Protein AF-A0A2V6IJY3-F1 (afdb_monomer_lite)

pLDDT: mean 89.59, std 11.54, range [55.56, 98.44]

Radius of gyration: 15.77 Å; chains: 1; bounding box: 41×30×37 Å

Foldseek 3Di:
DWKKAWAAAWDKKKKAACVCPQANVVVVNVVRIDIDIDHHGDIDDHDQRIDMDTAGLGQDDIDIDTHDDADPVGHDPVNCVSCVLPVPPQPDDLVRVHNDQDPLRHHVVVVVVSVVSNVVNVHDDPDDDDHHDDDDRDRD

Secondary structure (DSSP, 8-state):
--EEEEEE--EEEEEE-GGG-S-TTTTT-GGGSEEEEE-TT-EE-PPTT-EEEEEE-SSS--EEEEE-SS-SSS--HHHHHHHTT-SS-TTSBGGGTSSBPPTTTS-HHHHHHHHHHHHHHT----PPP-----SPP---

Sequence (140 aa):
GAILLVVRSYGYIYMWPKELGVRPFQNGKGDQVVKCNWKPGSIYSPPDGWFHTHLNSGPEPARHIALRLGSRKNPTTIHDASTRNNREGPTTSLREGGTLIEYEDEDPEIRRVFLEECKKNRVESRMPPITYRSDPLIVY

Structure (mmCIF, N/CA/C/O backbone):
data_AF-A0A2V6IJY3-F1
#
_entry.id   AF-A0A2V6IJY3-F1
#
loop_
_atom_site.group_PDB
_atom_site.id
_atom_site.type_symbol
_atom_site.label_atom_id
_atom_site.label_alt_id
_atom_site.label_comp_id
_atom_site.label_asym_id
_atom_site.label_entity_id
_atom_site.label_seq_id
_atom_site.pdbx_PDB_ins_code
_atom_site.Cartn_x
_atom_site.Cartn_y
_atom_site.Cartn_z
_atom_site.occupancy
_atom_site.B_iso_or_equiv
_atom_site.auth_seq_id
_atom_site.auth_comp_id
_atom_site.auth_asym_id
_atom_site.auth_atom_id
_atom_site.pdbx_PDB_model_num
ATOM 1 N N . GLY A 1 1 ? 10.958 -11.183 -0.457 1.00 68.00 1 GLY A N 1
ATOM 2 C CA . GLY A 1 1 ? 10.201 -10.147 0.286 1.00 68.00 1 GLY A CA 1
ATOM 3 C C . GLY A 1 1 ? 10.603 -10.081 1.757 1.00 68.00 1 GLY A C 1
ATOM 4 O O . GLY A 1 1 ? 11.180 -11.031 2.272 1.00 68.00 1 GLY A O 1
ATOM 5 N N . ALA A 1 2 ? 10.353 -8.953 2.429 1.00 83.50 2 ALA A N 1
ATOM 6 C CA . ALA A 1 2 ? 10.557 -8.815 3.877 1.00 83.50 2 ALA A CA 1
ATOM 7 C C . ALA A 1 2 ? 9.371 -9.397 4.654 1.00 83.50 2 ALA A C 1
ATOM 9 O O . ALA A 1 2 ? 8.233 -9.227 4.225 1.00 83.50 2 ALA A O 1
ATOM 10 N N . ILE A 1 3 ? 9.627 -9.983 5.823 1.00 90.81 3 ILE A N 1
ATOM 11 C CA . ILE A 1 3 ? 8.571 -10.368 6.764 1.00 90.81 3 ILE A CA 1
ATOM 12 C C . ILE A 1 3 ? 8.286 -9.164 7.659 1.00 90.81 3 ILE A C 1
ATOM 14 O O . ILE A 1 3 ? 9.204 -8.620 8.273 1.00 90.81 3 ILE A O 1
ATOM 18 N N . LEU A 1 4 ? 7.029 -8.737 7.736 1.00 94.69 4 LEU A N 1
ATOM 19 C CA . LEU A 1 4 ? 6.611 -7.609 8.557 1.00 94.69 4 LEU A CA 1
ATOM 20 C C . LEU A 1 4 ? 5.851 -8.085 9.789 1.00 94.69 4 LEU A C 1
ATOM 22 O O . LEU A 1 4 ? 4.855 -8.792 9.665 1.00 94.69 4 LEU A O 1
ATOM 26 N N . LEU A 1 5 ? 6.292 -7.633 10.962 1.00 97.19 5 LEU A N 1
ATOM 27 C CA . LEU A 1 5 ? 5.533 -7.698 12.210 1.00 97.19 5 LEU A CA 1
ATOM 28 C C . LEU A 1 5 ? 4.943 -6.317 12.500 1.00 97.19 5 LEU A C 1
ATOM 30 O O . LEU A 1 5 ? 5.679 -5.333 12.622 1.00 97.19 5 LEU A O 1
ATOM 34 N N . VAL A 1 6 ? 3.623 -6.239 12.636 1.00 98.06 6 VAL A N 1
ATOM 35 C CA . VAL A 1 6 ? 2.938 -4.994 12.999 1.00 98.06 6 VAL A CA 1
ATOM 36 C C . VAL A 1 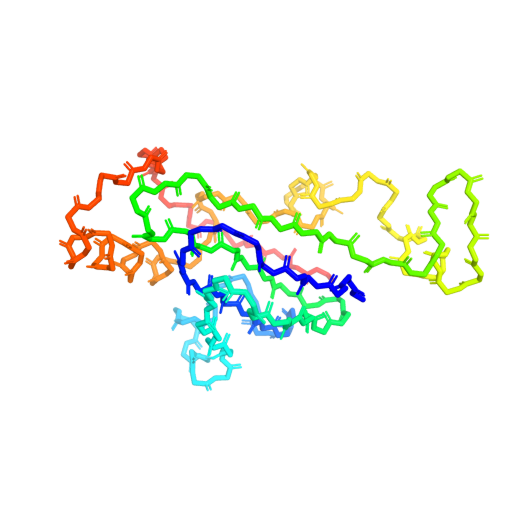6 ? 2.959 -4.813 14.508 1.00 98.06 6 VAL A C 1
ATOM 38 O O . VAL A 1 6 ? 2.534 -5.697 15.249 1.00 98.06 6 VAL A O 1
ATOM 41 N N . VAL A 1 7 ? 3.395 -3.643 14.970 1.00 98.12 7 VAL A N 1
ATOM 42 C CA . VAL A 1 7 ? 3.443 -3.319 16.406 1.00 98.12 7 VAL A CA 1
ATOM 43 C C . VAL A 1 7 ? 2.540 -2.148 16.796 1.00 98.12 7 VAL A C 1
ATOM 45 O O . VAL A 1 7 ? 2.334 -1.923 17.984 1.00 98.12 7 VAL A O 1
ATOM 48 N N . ARG A 1 8 ? 2.002 -1.391 15.828 1.00 98.25 8 ARG A N 1
ATOM 49 C CA . ARG A 1 8 ? 1.149 -0.217 16.085 1.00 98.25 8 ARG A CA 1
ATOM 50 C C . ARG A 1 8 ? 0.202 0.089 14.922 1.00 98.25 8 ARG A C 1
ATOM 52 O O . ARG A 1 8 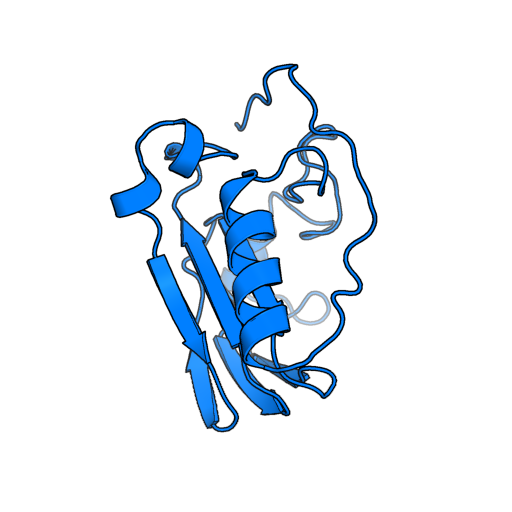? 0.600 -0.090 13.769 1.00 98.25 8 ARG A O 1
ATOM 59 N N . SER A 1 9 ? -0.969 0.653 15.234 1.00 98.12 9 SER A N 1
ATOM 60 C CA . SER A 1 9 ? -2.080 0.942 14.317 1.00 98.12 9 SER A CA 1
ATOM 61 C C . SER A 1 9 ? -2.689 -0.296 13.652 1.00 98.12 9 SER A C 1
ATOM 63 O O . SER A 1 9 ? -2.291 -1.432 13.907 1.00 98.12 9 SER A O 1
ATOM 65 N N . TYR A 1 10 ? -3.666 -0.069 12.781 1.00 98.19 10 TYR A N 1
ATOM 66 C CA . TYR A 1 10 ? -4.313 -1.075 11.952 1.00 98.19 10 TYR A CA 1
ATOM 67 C C . TYR A 1 10 ? -4.600 -0.534 10.547 1.00 98.19 10 TYR A C 1
ATOM 69 O O . TYR A 1 10 ? -4.643 0.675 10.307 1.00 98.19 10 TYR A O 1
ATOM 77 N N . GLY A 1 11 ? -4.800 -1.450 9.612 1.00 98.31 11 GLY A N 1
ATOM 78 C CA . GLY A 1 11 ? -5.000 -1.133 8.210 1.00 98.31 11 GLY A CA 1
ATOM 79 C C . GLY A 1 11 ? -4.998 -2.395 7.368 1.00 98.31 11 GLY A C 1
ATOM 80 O O . GLY A 1 11 ? -5.428 -3.458 7.818 1.00 98.31 11 GLY A O 1
ATOM 81 N N . TYR A 1 12 ? -4.524 -2.281 6.137 1.00 98.25 12 TYR A N 1
ATOM 82 C CA . TYR A 1 12 ? -4.436 -3.412 5.224 1.00 98.25 12 TYR A CA 1
ATOM 83 C C . TYR A 1 12 ? -3.325 -3.225 4.196 1.00 98.25 12 TYR A C 1
ATOM 85 O O . TYR A 1 12 ? -2.700 -2.169 4.088 1.00 98.25 12 TYR A O 1
ATOM 93 N N . ILE A 1 13 ? -3.026 -4.298 3.484 1.00 97.50 13 ILE A N 1
ATOM 94 C CA . ILE A 1 13 ? -2.123 -4.320 2.345 1.00 97.50 13 ILE A CA 1
ATOM 95 C C . ILE A 1 13 ? -2.892 -4.835 1.136 1.00 97.50 13 ILE A C 1
ATOM 97 O O . ILE A 1 13 ? -3.630 -5.817 1.245 1.00 97.50 13 ILE A O 1
ATOM 101 N N . TYR A 1 14 ? -2.702 -4.175 -0.002 1.00 97.88 14 TYR A N 1
ATOM 102 C CA . TYR A 1 14 ? -2.964 -4.784 -1.301 1.00 97.88 14 TYR A CA 1
ATOM 103 C C . TYR A 1 14 ? -1.658 -5.318 -1.864 1.00 97.88 14 TYR A C 1
ATOM 105 O O . TYR A 1 14 ? -0.629 -4.652 -1.750 1.00 97.88 14 TYR A O 1
ATOM 113 N N . MET A 1 15 ? -1.698 -6.503 -2.465 1.00 96.69 15 MET A N 1
ATOM 114 C CA . MET A 1 15 ? -0.562 -7.086 -3.170 1.00 96.69 15 MET A CA 1
ATOM 115 C C . MET A 1 15 ? -1.024 -7.851 -4.408 1.00 96.69 15 MET A C 1
ATOM 117 O O . MET A 1 15 ? -2.065 -8.512 -4.374 1.00 96.69 15 MET A O 1
ATOM 121 N N . TRP A 1 16 ? -0.263 -7.752 -5.495 1.00 96.69 16 TRP A N 1
ATOM 122 C CA . TRP A 1 16 ? -0.584 -8.427 -6.749 1.00 96.69 16 TRP A CA 1
ATOM 123 C C . TRP A 1 16 ? 0.659 -8.703 -7.620 1.00 96.69 16 TRP A C 1
ATOM 125 O O . TRP A 1 16 ? 1.668 -7.997 -7.498 1.00 96.69 16 TRP A O 1
ATOM 135 N N . PRO A 1 17 ? 0.601 -9.720 -8.503 1.00 93.88 17 PRO A N 1
ATOM 136 C CA . PRO A 1 17 ? 1.646 -9.989 -9.488 1.00 93.88 17 PRO A CA 1
ATOM 137 C C . PRO A 1 17 ? 1.820 -8.809 -10.454 1.00 93.88 17 PRO A C 1
ATOM 139 O O . PRO A 1 17 ? 0.832 -8.192 -10.864 1.00 93.88 17 PRO A O 1
ATOM 142 N N . LYS A 1 18 ? 3.054 -8.513 -10.879 1.00 91.69 18 LYS A N 1
ATOM 143 C CA . LYS A 1 18 ? 3.329 -7.418 -11.833 1.00 91.69 18 LYS A CA 1
ATOM 144 C C . LYS A 1 18 ? 2.626 -7.615 -13.177 1.00 91.69 18 LYS A C 1
ATOM 146 O O . LYS A 1 18 ? 2.273 -6.642 -13.837 1.00 91.69 18 LYS A O 1
ATOM 151 N N . GLU A 1 19 ? 2.358 -8.863 -13.539 1.00 92.44 19 GLU A N 1
ATOM 152 C CA . GLU A 1 19 ? 1.690 -9.301 -14.765 1.00 92.44 19 GLU A CA 1
ATOM 153 C C . GLU A 1 19 ? 0.223 -8.834 -14.843 1.00 92.44 19 GLU A C 1
ATOM 155 O O . GLU A 1 19 ? -0.384 -8.817 -15.920 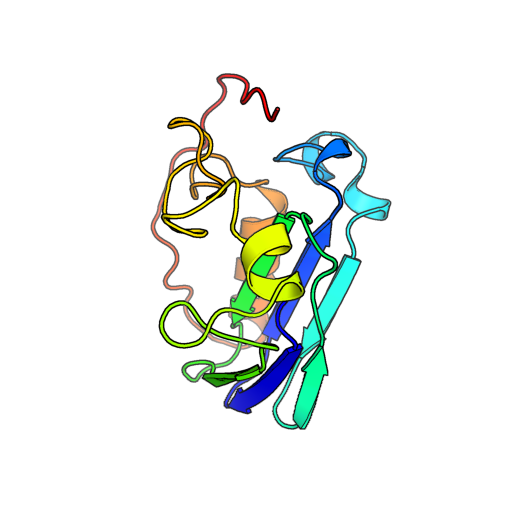1.00 92.44 19 GLU A O 1
ATOM 160 N N . LEU A 1 20 ? -0.375 -8.428 -13.715 1.00 94.44 20 LEU A N 1
ATOM 161 C CA . LEU A 1 20 ? -1.705 -7.808 -13.716 1.00 94.44 20 LEU A CA 1
ATOM 162 C C . LEU A 1 20 ? -1.659 -6.316 -14.100 1.00 94.44 20 LEU A C 1
ATOM 164 O O . LEU A 1 20 ? -2.703 -5.721 -14.381 1.00 94.44 20 LEU A O 1
ATOM 168 N N . GLY A 1 21 ? -0.459 -5.736 -14.175 1.00 93.19 21 GLY A N 1
ATOM 169 C CA . GLY A 1 21 ? -0.211 -4.329 -14.462 1.00 93.19 21 GLY A CA 1
ATOM 170 C C . GLY A 1 21 ? -0.311 -3.431 -13.226 1.00 93.19 21 GLY A C 1
ATOM 171 O O . GLY A 1 21 ? -0.572 -3.877 -12.109 1.00 93.19 21 GLY A O 1
ATOM 172 N N . VAL A 1 22 ? -0.099 -2.131 -13.439 1.00 94.62 22 VAL A N 1
ATOM 173 C CA . VAL A 1 22 ? -0.147 -1.108 -12.374 1.00 94.62 22 VAL A CA 1
ATOM 174 C C . VAL A 1 22 ? -1.569 -0.890 -11.854 1.00 94.62 22 VAL A C 1
ATOM 176 O O . VAL A 1 22 ? -1.756 -0.616 -10.670 1.00 94.62 22 VAL A O 1
ATOM 179 N N . ARG A 1 23 ? -2.569 -1.045 -12.733 1.00 95.44 23 ARG A N 1
ATOM 180 C CA . ARG A 1 23 ? -3.985 -0.786 -12.446 1.00 95.44 23 ARG A CA 1
ATOM 181 C C . ARG A 1 23 ? -4.852 -2.045 -12.593 1.00 95.44 23 ARG A C 1
ATOM 183 O O . ARG A 1 23 ? -5.626 -2.155 -13.547 1.00 95.44 23 ARG A O 1
ATOM 190 N N . PRO A 1 24 ? -4.687 -3.048 -11.708 1.00 96.62 24 PRO A N 1
ATOM 191 C CA . PRO A 1 24 ? -5.355 -4.338 -11.855 1.00 96.62 24 PRO A CA 1
ATOM 192 C C . PRO A 1 24 ? -6.884 -4.253 -11.742 1.00 96.62 24 PRO A C 1
ATOM 194 O O . PRO A 1 24 ? -7.570 -5.017 -12.417 1.00 96.62 24 PRO A O 1
ATOM 197 N N . PHE A 1 25 ? -7.441 -3.331 -10.951 1.00 97.44 25 PHE A N 1
ATOM 198 C CA . PHE A 1 25 ? -8.892 -3.177 -10.819 1.00 97.44 25 PHE A CA 1
ATOM 199 C C . PHE A 1 25 ? -9.491 -2.540 -12.074 1.00 97.44 25 PHE A C 1
ATOM 201 O O . PHE A 1 25 ? -10.476 -3.059 -12.598 1.00 97.44 25 PHE A O 1
ATOM 208 N N . GLN A 1 26 ? -8.863 -1.490 -12.618 1.00 95.00 26 GLN A N 1
ATOM 209 C CA . GLN A 1 26 ? -9.289 -0.907 -13.900 1.00 95.00 26 GLN A CA 1
ATOM 210 C C . GLN A 1 26 ? -9.189 -1.906 -15.057 1.00 95.00 26 GLN A C 1
ATOM 212 O O . GLN A 1 26 ? -10.041 -1.917 -15.941 1.00 95.00 26 GLN A O 1
ATOM 217 N N . ASN A 1 27 ? -8.181 -2.779 -15.024 1.00 93.38 27 ASN A N 1
ATOM 218 C CA . ASN A 1 27 ? -7.969 -3.815 -16.033 1.00 93.38 27 ASN A CA 1
ATOM 219 C C . ASN A 1 27 ? -8.905 -5.031 -15.880 1.00 93.38 27 ASN A C 1
ATOM 221 O O . ASN A 1 27 ? -8.717 -6.026 -16.579 1.00 93.38 27 ASN A O 1
ATOM 225 N N . GLY A 1 28 ? -9.876 -4.995 -14.959 1.00 96.81 28 GLY A N 1
ATOM 226 C CA . GLY A 1 28 ? -10.818 -6.096 -14.732 1.00 96.81 28 GLY A CA 1
ATOM 227 C C . GLY A 1 28 ? -10.201 -7.331 -14.067 1.00 96.81 28 GLY A C 1
ATOM 228 O O . GLY A 1 28 ? -10.788 -8.405 -14.127 1.00 96.81 28 GLY A O 1
ATOM 229 N N . LYS A 1 29 ? -9.028 -7.190 -13.439 1.00 97.69 29 LYS A N 1
ATOM 230 C CA . LYS A 1 29 ? -8.278 -8.250 -12.738 1.00 97.69 29 LYS A CA 1
ATOM 231 C C . LYS A 1 29 ? -8.265 -8.049 -11.216 1.00 97.69 29 LYS A C 1
ATOM 233 O O . LYS A 1 29 ? -7.385 -8.553 -10.520 1.00 97.69 29 LYS A O 1
ATOM 238 N N . GLY A 1 30 ? -9.201 -7.256 -10.693 1.00 97.44 30 GLY A N 1
ATOM 239 C CA . GLY A 1 30 ? -9.275 -6.913 -9.269 1.00 97.44 30 GLY A CA 1
ATOM 240 C C . GLY A 1 30 ? -9.529 -8.116 -8.353 1.00 97.44 30 GLY A C 1
ATOM 241 O O . GLY A 1 30 ? -9.118 -8.105 -7.199 1.00 97.44 30 GLY A O 1
ATOM 242 N N . ASP A 1 31 ? -10.150 -9.172 -8.875 1.00 97.69 31 ASP A N 1
ATOM 243 C CA . ASP A 1 31 ? -10.397 -10.447 -8.192 1.00 97.69 31 ASP A CA 1
ATOM 244 C C . ASP A 1 31 ? -9.111 -11.231 -7.875 1.00 97.69 31 ASP A C 1
ATOM 246 O O . ASP A 1 31 ? -9.084 -12.035 -6.945 1.00 97.69 31 ASP A O 1
ATOM 250 N N . GLN A 1 32 ? -8.032 -10.960 -8.611 1.00 97.81 32 GLN A N 1
ATOM 251 C CA . GLN A 1 32 ? -6.710 -11.553 -8.401 1.00 97.81 32 GLN A CA 1
ATOM 252 C C . GLN A 1 32 ? -5.822 -10.715 -7.465 1.00 97.81 32 GLN A C 1
ATOM 254 O O . GLN A 1 32 ? -4.709 -11.129 -7.131 1.00 97.81 32 GLN A O 1
ATOM 259 N N . VAL A 1 33 ? -6.290 -9.540 -7.027 1.00 98.12 33 VAL A N 1
ATOM 260 C CA . VAL A 1 33 ? -5.579 -8.703 -6.054 1.00 98.12 33 VAL A CA 1
ATOM 261 C C . VAL A 1 33 ? -5.851 -9.221 -4.646 1.00 98.12 33 VAL A C 1
ATOM 263 O O . VAL A 1 33 ? -6.991 -9.298 -4.191 1.00 98.12 33 VAL A O 1
ATOM 266 N N . VAL A 1 34 ? -4.788 -9.521 -3.903 1.00 97.50 34 VAL A N 1
ATOM 267 C CA . VAL A 1 34 ? -4.911 -9.988 -2.522 1.00 97.50 34 VAL A CA 1
ATOM 268 C C . VAL A 1 34 ? -4.997 -8.789 -1.584 1.00 97.50 34 VAL A C 1
ATOM 270 O O . VAL A 1 34 ? -4.077 -7.971 -1.517 1.00 97.50 34 VAL A O 1
ATOM 273 N N . LYS A 1 35 ? -6.086 -8.715 -0.811 1.00 97.44 35 LYS A N 1
ATOM 274 C CA . LYS A 1 35 ? -6.232 -7.802 0.330 1.00 97.44 35 LYS A CA 1
ATOM 275 C C . LYS A 1 35 ? -5.993 -8.554 1.632 1.00 97.44 35 LYS A C 1
ATOM 277 O O . LYS A 1 35 ? -6.692 -9.520 1.923 1.00 97.44 35 LYS A O 1
ATOM 282 N N . CYS A 1 36 ? -5.061 -8.082 2.452 1.00 96.81 36 CYS A N 1
ATOM 283 C CA . CYS A 1 36 ? -4.826 -8.636 3.785 1.00 96.81 36 CYS A CA 1
ATOM 284 C C . CYS A 1 36 ? -4.916 -7.529 4.837 1.00 96.81 36 CYS A C 1
ATOM 286 O O . CYS A 1 36 ? -4.164 -6.556 4.788 1.00 96.81 36 CYS A O 1
ATOM 288 N N . ASN A 1 37 ? -5.844 -7.664 5.783 1.00 98.12 37 ASN A N 1
ATOM 289 C CA . ASN A 1 37 ? -5.959 -6.732 6.903 1.00 98.12 37 ASN A CA 1
ATOM 290 C C . ASN A 1 37 ? -4.869 -7.017 7.942 1.00 98.12 37 ASN A C 1
ATOM 292 O O . ASN A 1 37 ? -4.546 -8.174 8.214 1.00 98.12 37 ASN A O 1
ATOM 296 N N . TRP A 1 38 ? -4.350 -5.970 8.573 1.00 98.31 38 TRP A N 1
ATOM 297 C CA . TRP A 1 38 ? -3.351 -6.076 9.628 1.00 98.31 38 TRP A CA 1
ATOM 298 C C . TRP A 1 38 ? -3.685 -5.172 10.820 1.00 98.31 38 TRP A C 1
ATOM 300 O O . TRP A 1 38 ? -4.329 -4.132 10.693 1.00 98.31 38 TRP A O 1
ATOM 310 N N . LYS A 1 39 ? -3.244 -5.594 12.005 1.00 98.31 39 LYS A N 1
ATOM 311 C CA . LYS A 1 39 ? -3.345 -4.889 13.295 1.00 98.31 39 LYS A CA 1
ATOM 312 C C . LYS A 1 39 ? -2.136 -5.277 14.162 1.00 98.31 39 LYS A C 1
ATOM 314 O O . LYS A 1 39 ? -1.372 -6.142 13.730 1.00 98.31 39 LYS A O 1
ATOM 319 N N . PRO A 1 40 ? -1.927 -4.718 15.367 1.00 98.44 40 PRO A N 1
ATOM 320 C CA . PRO A 1 40 ? -0.788 -5.108 16.194 1.00 98.44 40 PRO A CA 1
ATOM 321 C C . PRO A 1 40 ? -0.787 -6.623 16.456 1.00 98.44 40 PRO A C 1
ATOM 323 O O . PRO A 1 40 ? -1.828 -7.205 16.767 1.00 98.44 40 PRO A O 1
ATOM 326 N N . GLY A 1 41 ? 0.372 -7.259 16.279 1.00 98.12 41 GLY A N 1
ATOM 327 C CA . GLY A 1 41 ? 0.548 -8.713 16.347 1.00 98.12 41 GLY A CA 1
ATOM 328 C C . GLY A 1 41 ? 0.354 -9.456 15.018 1.00 98.12 41 GLY A C 1
ATOM 329 O O . GLY A 1 41 ? 0.700 -10.631 14.935 1.00 98.12 41 GLY A O 1
ATOM 330 N N . SER A 1 42 ? -0.149 -8.805 13.963 1.00 98.19 42 SER A N 1
ATOM 331 C CA . SER A 1 42 ? -0.195 -9.402 12.623 1.00 98.19 42 SER A CA 1
ATOM 332 C C . SER A 1 42 ? 1.214 -9.599 12.054 1.00 98.19 42 SER A C 1
ATOM 334 O O . SER A 1 42 ? 2.072 -8.723 12.183 1.00 98.19 42 SER A O 1
ATOM 336 N N . ILE A 1 43 ? 1.418 -10.726 11.366 1.00 96.62 43 ILE A N 1
ATOM 337 C CA . ILE A 1 43 ? 2.631 -11.038 10.604 1.00 96.62 43 ILE A CA 1
ATOM 338 C C . ILE A 1 43 ? 2.232 -11.311 9.156 1.00 96.62 43 ILE A C 1
ATOM 340 O O . ILE A 1 43 ? 1.332 -12.112 8.910 1.00 96.62 43 ILE A O 1
ATOM 344 N N . TYR A 1 44 ? 2.890 -10.656 8.204 1.00 94.62 44 TYR A N 1
ATOM 345 C CA . TYR A 1 44 ? 2.665 -10.895 6.778 1.00 94.62 44 TYR A CA 1
ATOM 346 C C . TYR A 1 44 ? 3.934 -10.638 5.963 1.00 94.62 44 TYR A C 1
ATOM 348 O O . TYR A 1 44 ? 4.832 -9.912 6.387 1.00 94.62 44 TYR A O 1
ATOM 356 N N . SER A 1 45 ? 4.012 -11.241 4.779 1.00 92.06 45 SER A N 1
ATOM 357 C CA . SER A 1 45 ? 5.102 -11.027 3.827 1.00 92.06 45 SER A CA 1
ATOM 358 C C . SER A 1 45 ? 4.516 -10.942 2.422 1.00 92.06 45 SER A C 1
ATOM 360 O O . SER A 1 45 ? 3.951 -11.935 1.963 1.00 92.06 45 SER A O 1
ATOM 362 N N . PRO A 1 46 ? 4.656 -9.807 1.717 1.00 87.69 46 PRO A N 1
ATOM 363 C CA . PRO A 1 46 ? 4.381 -9.763 0.288 1.00 87.69 46 PRO A CA 1
ATOM 364 C C . PRO A 1 46 ? 5.277 -10.778 -0.442 1.00 87.69 46 PRO A C 1
ATOM 366 O O . PRO A 1 46 ? 6.464 -10.897 -0.089 1.00 87.69 46 PRO A O 1
ATOM 369 N N . PRO A 1 47 ? 4.746 -11.510 -1.437 1.00 87.56 47 PRO A N 1
ATOM 370 C CA . PRO A 1 47 ? 5.565 -12.342 -2.305 1.00 87.56 47 PRO A CA 1
ATOM 371 C C . PRO A 1 47 ? 6.671 -11.534 -2.991 1.00 87.56 47 PRO A C 1
ATOM 373 O O . PRO A 1 47 ? 6.599 -10.309 -3.126 1.00 87.56 47 PRO A O 1
ATOM 376 N N . ASP A 1 48 ? 7.735 -12.221 -3.395 1.00 82.81 48 ASP A N 1
ATOM 377 C CA . ASP A 1 48 ? 8.863 -11.563 -4.045 1.00 82.81 48 ASP A CA 1
ATOM 378 C C . ASP A 1 48 ? 8.474 -11.001 -5.418 1.00 82.81 48 ASP A C 1
ATOM 380 O O . ASP A 1 48 ? 7.718 -11.624 -6.158 1.00 82.81 48 ASP A O 1
ATOM 384 N N . GLY A 1 49 ? 8.958 -9.801 -5.740 1.00 81.88 49 GLY A N 1
ATOM 385 C CA . GLY A 1 49 ? 8.686 -9.143 -7.020 1.00 81.88 49 GLY A CA 1
ATOM 386 C C . GLY A 1 49 ? 7.261 -8.610 -7.214 1.00 81.88 49 GLY A C 1
ATOM 387 O O . GLY A 1 49 ? 7.027 -7.939 -8.213 1.00 81.88 49 GLY A O 1
ATOM 388 N N . TRP A 1 50 ? 6.328 -8.844 -6.289 1.00 91.62 50 TRP A N 1
ATOM 389 C CA . TRP A 1 50 ? 4.948 -8.361 -6.403 1.00 91.62 50 TRP A CA 1
ATOM 390 C C . TRP A 1 50 ? 4.835 -6.866 -6.120 1.00 91.62 50 TRP A C 1
ATOM 392 O O . TRP A 1 50 ? 5.520 -6.331 -5.240 1.00 91.62 50 TRP A O 1
ATOM 402 N N . PHE A 1 51 ? 3.902 -6.202 -6.803 1.00 94.06 51 PHE A N 1
ATOM 403 C CA . PHE A 1 51 ? 3.456 -4.886 -6.371 1.00 94.06 51 PHE A CA 1
ATOM 404 C C . PHE A 1 51 ? 2.708 -5.016 -5.054 1.00 94.06 51 PHE A C 1
ATOM 406 O O . PHE A 1 51 ? 1.983 -5.985 -4.820 1.00 94.06 51 PHE A O 1
ATOM 413 N N . HIS A 1 52 ? 2.917 -4.047 -4.172 1.00 95.06 52 HIS A N 1
ATOM 414 C CA . HIS A 1 52 ? 2.213 -3.989 -2.909 1.00 95.06 52 HIS A CA 1
ATOM 415 C C . HIS A 1 52 ? 2.192 -2.574 -2.348 1.00 95.06 52 HIS A C 1
ATOM 417 O O . HIS A 1 52 ? 3.141 -1.810 -2.512 1.00 95.06 52 HIS A O 1
ATOM 423 N N . THR A 1 53 ? 1.115 -2.242 -1.645 1.00 94.75 53 THR A N 1
ATOM 424 C CA . THR A 1 53 ? 0.968 -0.962 -0.951 1.00 94.75 53 THR A CA 1
ATOM 425 C C . THR A 1 53 ? 0.427 -1.183 0.455 1.00 94.75 53 THR A C 1
ATOM 427 O O . THR A 1 53 ? -0.486 -1.982 0.668 1.00 94.75 53 THR A O 1
ATOM 430 N N . HIS A 1 54 ? 1.017 -0.498 1.432 1.00 95.44 54 HIS A N 1
ATOM 431 C CA . HIS A 1 54 ? 0.619 -0.570 2.835 1.00 95.44 54 HIS A CA 1
ATOM 432 C C . HIS A 1 54 ? -0.273 0.625 3.161 1.00 95.44 54 HIS A C 1
ATOM 434 O O . HIS A 1 54 ? 0.185 1.765 3.127 1.00 95.44 54 HIS A O 1
ATOM 440 N N . LEU A 1 55 ? -1.528 0.370 3.527 1.00 97.56 55 LEU A N 1
ATOM 441 C CA . LEU A 1 55 ? -2.512 1.410 3.804 1.00 97.56 55 LEU A CA 1
ATOM 442 C C . LEU A 1 55 ? -2.879 1.419 5.286 1.00 97.56 55 LEU A C 1
ATOM 444 O O . LEU A 1 55 ? -3.467 0.469 5.800 1.00 97.56 55 LEU A O 1
ATOM 448 N N . ASN A 1 56 ? -2.528 2.504 5.976 1.00 98.19 56 ASN A N 1
ATOM 449 C CA . ASN A 1 56 ? -2.855 2.723 7.383 1.00 98.19 56 ASN A CA 1
ATOM 450 C C . ASN A 1 56 ? -4.148 3.532 7.506 1.00 98.19 56 ASN A C 1
ATOM 452 O O . ASN A 1 56 ? -4.130 4.743 7.300 1.00 98.19 56 ASN A O 1
ATOM 456 N N . SER A 1 57 ? -5.250 2.872 7.847 1.00 97.81 57 SER A N 1
ATOM 457 C CA . SER A 1 57 ? -6.548 3.524 8.061 1.00 97.81 57 SER A CA 1
ATOM 458 C C . SER A 1 57 ? -6.859 3.767 9.543 1.00 97.81 57 SER A C 1
ATOM 460 O O . SER A 1 57 ? -7.947 4.239 9.865 1.00 97.81 57 SER A O 1
ATOM 462 N N . GLY A 1 58 ? -5.936 3.416 10.444 1.00 97.50 58 GLY A N 1
ATOM 463 C CA . GLY A 1 58 ? -6.050 3.671 11.875 1.00 97.50 58 GLY A CA 1
ATOM 464 C C . GLY A 1 58 ? -5.666 5.105 12.270 1.00 97.50 58 GLY A C 1
ATOM 465 O O . GLY A 1 58 ? -4.979 5.803 11.521 1.00 97.50 58 GLY A O 1
ATOM 466 N N . PRO A 1 59 ? -6.093 5.564 13.462 1.00 96.06 59 PRO A N 1
ATOM 467 C CA . PRO A 1 59 ? -5.944 6.955 13.902 1.00 96.06 59 PRO A CA 1
ATOM 468 C C . PRO A 1 59 ? -4.515 7.329 14.318 1.00 96.06 59 PRO A C 1
ATOM 470 O O . PRO A 1 59 ? -4.232 8.492 14.597 1.00 96.06 59 PRO A O 1
ATOM 473 N N . GLU A 1 60 ? -3.606 6.358 14.384 1.00 96.75 60 GLU A N 1
ATOM 474 C CA . GLU A 1 60 ? -2.225 6.555 14.808 1.00 96.75 60 GLU A CA 1
ATOM 475 C C . GLU A 1 60 ? -1.226 6.136 13.718 1.00 96.75 60 GLU A C 1
ATOM 477 O O . GLU A 1 60 ? -1.559 5.351 12.829 1.00 96.75 60 GLU A O 1
ATOM 482 N N . PRO A 1 61 ? 0.024 6.635 13.751 1.00 96.88 61 PRO A N 1
ATOM 483 C CA . PRO A 1 61 ? 1.044 6.199 12.805 1.00 96.88 61 PRO A CA 1
ATOM 484 C C . PRO A 1 61 ? 1.309 4.692 12.909 1.00 96.88 61 PRO A C 1
ATOM 486 O O . PRO A 1 61 ? 1.662 4.186 13.979 1.00 96.88 61 PRO A O 1
ATOM 489 N N . ALA A 1 62 ? 1.188 3.986 11.784 1.00 97.50 62 ALA A N 1
ATOM 490 C CA . ALA A 1 62 ? 1.547 2.578 11.696 1.00 97.50 62 ALA A CA 1
ATOM 491 C C . ALA A 1 62 ? 3.035 2.363 11.979 1.00 97.50 62 ALA A C 1
ATOM 493 O O . ALA A 1 62 ? 3.893 3.136 11.545 1.00 97.50 62 ALA A O 1
ATOM 494 N N . ARG A 1 63 ? 3.352 1.272 12.678 1.00 97.69 63 ARG A N 1
ATOM 495 C CA . ARG A 1 63 ? 4.736 0.863 12.931 1.00 97.69 63 ARG A CA 1
ATOM 496 C C . ARG A 1 63 ? 4.897 -0.618 12.638 1.00 97.69 63 ARG A C 1
ATOM 498 O O . ARG A 1 63 ? 4.171 -1.449 13.181 1.00 97.69 63 ARG A O 1
ATOM 505 N N . HIS A 1 64 ? 5.884 -0.913 11.803 1.00 96.12 64 HIS A N 1
ATOM 506 C CA . HIS A 1 64 ? 6.232 -2.253 11.358 1.00 96.12 64 HIS A CA 1
ATOM 507 C C . HIS A 1 64 ? 7.701 -2.526 11.666 1.00 96.12 64 HIS A C 1
ATOM 509 O O . HIS A 1 64 ? 8.547 -1.647 11.497 1.00 96.12 64 HIS A O 1
ATOM 515 N N . ILE A 1 65 ? 8.002 -3.751 12.083 1.00 95.62 65 ILE A N 1
ATOM 516 C CA . ILE A 1 65 ? 9.364 -4.278 12.116 1.00 95.62 65 ILE A CA 1
ATOM 517 C C . ILE A 1 65 ? 9.541 -5.110 10.852 1.00 95.62 65 ILE A C 1
ATOM 519 O O . ILE A 1 65 ? 8.804 -6.072 10.643 1.00 95.62 65 ILE A O 1
ATOM 523 N N . ALA A 1 66 ? 10.501 -4.728 10.012 1.00 90.75 66 ALA A N 1
ATOM 524 C CA . ALA A 1 66 ? 10.836 -5.464 8.803 1.00 90.75 66 ALA A CA 1
ATOM 525 C C . ALA A 1 66 ? 12.013 -6.403 9.063 1.00 90.75 66 ALA A C 1
ATOM 527 O O . ALA A 1 66 ? 13.136 -5.959 9.301 1.00 90.75 66 ALA A O 1
ATOM 528 N N . LEU A 1 67 ? 11.751 -7.701 8.981 1.00 88.25 67 LEU A N 1
ATOM 529 C CA . LEU A 1 67 ? 12.746 -8.755 9.088 1.00 88.25 67 LEU A CA 1
ATOM 530 C C . LEU A 1 67 ? 13.148 -9.204 7.685 1.00 88.25 67 LEU A C 1
ATOM 532 O O . LEU A 1 67 ? 12.305 -9.502 6.834 1.00 88.25 67 LEU A O 1
ATOM 536 N N . ARG A 1 68 ? 14.454 -9.228 7.432 1.00 80.25 68 ARG A N 1
ATOM 537 C CA . ARG A 1 68 ? 15.043 -9.658 6.162 1.00 80.25 68 ARG A CA 1
ATOM 538 C C . ARG A 1 68 ? 16.264 -10.516 6.445 1.00 80.25 68 ARG A C 1
ATOM 540 O O . ARG A 1 68 ? 16.993 -10.265 7.402 1.00 80.25 68 ARG A O 1
ATOM 547 N N . LEU A 1 69 ? 16.488 -11.511 5.593 1.00 78.19 69 LEU A N 1
ATOM 548 C CA . LEU A 1 69 ? 17.701 -12.313 5.632 1.00 78.19 69 LEU A CA 1
ATOM 549 C C . LEU A 1 69 ? 18.817 -11.578 4.881 1.00 78.19 69 LEU A C 1
ATOM 551 O O . LEU A 1 69 ? 18.801 -11.510 3.656 1.00 78.19 69 LEU A O 1
ATOM 555 N N . GLY A 1 70 ? 19.791 -11.046 5.617 1.00 76.31 70 GLY A N 1
ATOM 556 C CA . GLY A 1 70 ? 20.863 -10.215 5.064 1.00 76.31 70 GLY A CA 1
ATOM 557 C C . GLY A 1 70 ? 20.510 -8.728 4.998 1.00 76.31 70 GLY A C 1
ATOM 558 O O . GLY A 1 70 ? 19.391 -8.303 5.287 1.00 76.31 70 GLY A O 1
ATOM 559 N N . SER A 1 71 ? 21.501 -7.913 4.651 1.00 74.69 71 SER A N 1
ATOM 560 C CA . SER A 1 71 ? 21.368 -6.459 4.530 1.00 74.69 71 SER A CA 1
ATOM 561 C C . SER A 1 71 ? 22.360 -5.903 3.512 1.00 74.69 71 SER A C 1
ATOM 563 O O . SER A 1 71 ? 23.315 -6.578 3.153 1.00 74.69 71 SER A O 1
ATOM 565 N N . ARG A 1 72 ? 22.222 -4.628 3.131 1.00 71.38 72 ARG A N 1
ATOM 566 C CA . ARG A 1 72 ? 23.232 -3.945 2.299 1.00 71.38 72 ARG A CA 1
ATOM 567 C C . ARG A 1 72 ? 24.644 -3.964 2.910 1.00 71.38 72 ARG A C 1
ATOM 569 O O . ARG A 1 72 ? 25.611 -3.986 2.164 1.00 71.38 72 ARG A O 1
ATOM 576 N N . LYS A 1 73 ? 24.771 -3.939 4.246 1.00 77.25 73 LYS A N 1
ATOM 577 C CA . LYS A 1 73 ? 26.075 -3.993 4.942 1.00 77.25 73 LYS A CA 1
ATOM 578 C C . LYS A 1 73 ? 26.621 -5.416 5.073 1.00 77.25 73 LYS A C 1
ATOM 580 O O . LYS A 1 73 ? 27.826 -5.602 5.046 1.00 77.25 73 LYS A O 1
ATOM 585 N N . ASN A 1 74 ? 25.728 -6.389 5.234 1.00 79.81 74 ASN A N 1
ATOM 586 C CA . ASN A 1 74 ? 26.045 -7.809 5.374 1.00 79.81 74 ASN A CA 1
ATOM 587 C C . ASN A 1 74 ? 25.186 -8.595 4.377 1.00 79.81 74 ASN A C 1
ATOM 589 O O . ASN A 1 74 ? 24.135 -9.127 4.768 1.00 79.81 74 ASN A O 1
ATOM 593 N N . PRO A 1 75 ? 25.546 -8.571 3.084 1.00 74.88 75 PRO A N 1
ATOM 594 C CA . PRO A 1 75 ? 24.762 -9.234 2.062 1.00 74.88 75 PRO A CA 1
ATOM 595 C C . PRO A 1 75 ? 24.825 -10.749 2.241 1.00 74.88 75 PRO A C 1
ATOM 597 O O . PRO A 1 75 ? 25.834 -11.320 2.647 1.00 74.88 75 PRO A O 1
ATOM 600 N N . THR A 1 76 ? 23.715 -11.403 1.935 1.00 77.69 76 THR A N 1
ATOM 601 C CA . THR A 1 76 ? 23.644 -12.852 1.745 1.00 77.69 76 THR A CA 1
ATOM 602 C C . THR A 1 76 ? 23.397 -13.115 0.266 1.00 77.69 76 THR A C 1
ATOM 604 O O . THR A 1 76 ? 22.881 -12.246 -0.437 1.00 77.69 76 THR A O 1
ATOM 607 N N . THR A 1 77 ? 23.678 -14.326 -0.216 1.00 74.19 77 THR A N 1
ATOM 608 C CA . THR A 1 77 ? 23.381 -14.705 -1.610 1.00 74.19 77 THR A CA 1
ATOM 609 C C . THR A 1 77 ? 21.909 -14.463 -1.972 1.00 74.19 77 THR A C 1
ATOM 611 O O . THR A 1 77 ? 21.606 -14.026 -3.078 1.00 74.19 77 THR A O 1
ATOM 614 N N . ILE A 1 78 ? 20.996 -14.680 -1.017 1.00 69.50 78 ILE A N 1
ATOM 615 C CA . ILE A 1 78 ? 19.556 -14.430 -1.175 1.00 69.50 78 ILE A CA 1
ATOM 616 C C . ILE A 1 78 ? 19.264 -12.923 -1.242 1.00 69.50 78 ILE A C 1
ATOM 618 O O . ILE A 1 78 ? 18.526 -12.481 -2.121 1.00 69.50 78 ILE A O 1
ATOM 622 N N . HIS A 1 79 ? 19.863 -12.118 -0.356 1.00 68.56 79 HIS A N 1
ATOM 623 C CA . HIS A 1 79 ? 19.705 -10.662 -0.382 1.00 68.56 79 HIS A CA 1
ATOM 624 C C . HIS A 1 79 ? 20.210 -10.073 -1.704 1.00 68.56 79 HIS A C 1
ATOM 626 O O . HIS A 1 79 ? 19.510 -9.275 -2.328 1.00 68.56 79 HIS A O 1
ATOM 632 N N . ASP A 1 80 ? 21.379 -10.501 -2.169 1.00 67.00 80 ASP A N 1
ATOM 633 C CA . ASP A 1 80 ? 21.965 -10.011 -3.415 1.00 67.00 80 ASP A CA 1
ATOM 634 C C . ASP A 1 80 ? 21.152 -10.436 -4.632 1.00 67.00 80 ASP A C 1
ATOM 636 O O . ASP A 1 80 ? 20.924 -9.616 -5.515 1.00 67.00 80 ASP A O 1
ATOM 640 N N . ALA A 1 81 ? 20.632 -11.665 -4.665 1.00 61.62 81 ALA A N 1
ATOM 641 C CA . ALA A 1 81 ? 19.712 -12.092 -5.718 1.00 61.62 81 ALA A CA 1
ATOM 642 C C . ALA A 1 81 ? 18.442 -11.221 -5.754 1.00 61.62 81 ALA A C 1
ATOM 644 O O . ALA A 1 81 ? 18.043 -10.772 -6.825 1.00 61.62 81 ALA A O 1
ATOM 645 N N . SER A 1 82 ? 17.861 -10.912 -4.588 1.00 61.09 82 SER A N 1
ATOM 646 C CA . SER A 1 82 ? 16.634 -10.103 -4.485 1.00 61.09 82 SER A CA 1
ATOM 647 C C . SER A 1 82 ? 16.830 -8.599 -4.734 1.00 61.09 82 SER A C 1
ATOM 649 O O . SER A 1 82 ? 15.866 -7.887 -4.999 1.00 61.09 82 SER A O 1
ATOM 651 N N . THR A 1 83 ? 18.066 -8.092 -4.645 1.00 62.53 83 THR A N 1
ATOM 652 C CA . THR A 1 83 ? 18.383 -6.655 -4.784 1.00 62.53 83 THR A CA 1
ATOM 653 C C . THR A 1 83 ? 19.226 -6.331 -6.019 1.00 62.53 83 THR A C 1
ATOM 655 O O . THR A 1 83 ? 19.430 -5.159 -6.337 1.00 62.53 83 THR A O 1
ATOM 658 N N . ARG A 1 84 ? 19.682 -7.354 -6.755 1.00 59.34 84 ARG A N 1
ATOM 659 C CA . ARG A 1 84 ? 20.599 -7.242 -7.900 1.00 59.34 84 ARG A CA 1
ATOM 660 C C . ARG A 1 84 ? 20.122 -6.279 -8.982 1.00 59.34 84 ARG A C 1
ATOM 662 O O . ARG A 1 84 ? 20.934 -5.524 -9.507 1.00 59.34 84 ARG A O 1
ATOM 669 N N . ASN A 1 85 ? 18.819 -6.278 -9.252 1.00 55.56 85 ASN A N 1
ATOM 670 C CA . ASN A 1 85 ? 18.200 -5.466 -10.301 1.00 55.56 85 ASN A CA 1
ATOM 671 C C . ASN A 1 85 ? 17.574 -4.165 -9.772 1.00 55.56 85 ASN A C 1
ATOM 673 O O . ASN A 1 85 ? 17.009 -3.409 -10.549 1.00 55.56 85 ASN A O 1
ATOM 677 N N . ASN A 1 86 ? 17.650 -3.895 -8.464 1.00 61.66 86 ASN A N 1
ATOM 678 C CA . ASN A 1 86 ? 17.111 -2.671 -7.876 1.00 61.66 86 ASN A CA 1
ATOM 679 C C . ASN A 1 86 ? 17.940 -2.234 -6.658 1.00 61.66 86 ASN A C 1
ATOM 681 O O . ASN A 1 86 ? 17.551 -2.417 -5.499 1.00 61.66 86 ASN A O 1
ATOM 685 N N . ARG A 1 87 ? 19.120 -1.665 -6.932 1.00 56.97 87 ARG A N 1
ATOM 686 C CA . ARG A 1 87 ? 20.039 -1.181 -5.889 1.00 56.97 87 ARG A CA 1
ATOM 687 C C . ARG A 1 87 ? 19.467 -0.008 -5.098 1.00 56.97 87 ARG A C 1
ATOM 689 O O . ARG A 1 87 ? 19.748 0.081 -3.901 1.00 56.97 87 ARG A O 1
ATOM 696 N N . GLU A 1 88 ? 18.663 0.845 -5.728 1.00 58.88 88 GLU A N 1
ATOM 697 C CA . GLU A 1 88 ? 18.032 2.006 -5.086 1.00 58.88 88 GLU A CA 1
ATOM 698 C C . GLU A 1 88 ? 16.871 1.585 -4.172 1.00 58.88 88 GLU A C 1
ATOM 700 O O . GLU A 1 88 ? 16.696 2.130 -3.082 1.00 58.88 88 GLU A O 1
ATOM 705 N N . GLY A 1 89 ? 16.210 0.473 -4.490 1.00 66.19 89 GLY A N 1
ATOM 706 C CA . GLY A 1 89 ? 15.083 -0.060 -3.735 1.00 66.19 89 GLY A CA 1
ATOM 707 C C . GLY A 1 89 ? 13.753 0.512 -4.240 1.00 66.19 89 GLY A C 1
ATOM 708 O O . GLY A 1 89 ? 13.668 0.994 -5.367 1.00 66.19 89 GLY A O 1
ATOM 709 N N . PRO A 1 90 ? 12.674 0.452 -3.443 1.00 74.75 90 PRO A N 1
ATOM 710 C CA . PRO A 1 90 ? 11.334 0.823 -3.901 1.00 74.75 90 PRO A CA 1
ATOM 711 C C . PRO A 1 90 ? 11.096 2.343 -3.931 1.00 74.75 90 PRO A C 1
ATOM 713 O O . PRO A 1 90 ? 9.981 2.787 -3.691 1.00 74.75 90 PRO A O 1
ATOM 716 N N . THR A 1 91 ? 12.136 3.145 -4.154 1.00 83.19 91 THR A N 1
ATOM 717 C CA . THR 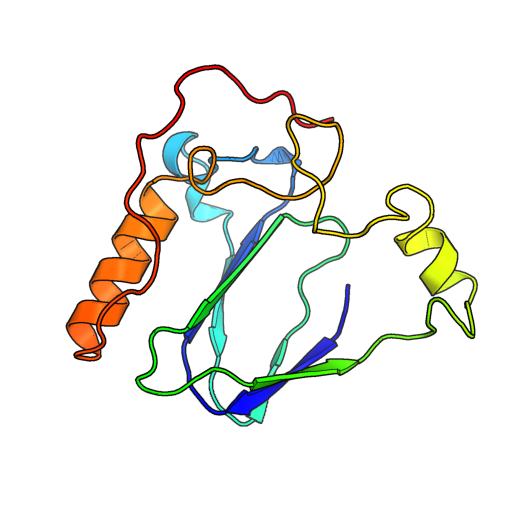A 1 91 ? 12.082 4.615 -4.088 1.00 83.19 91 THR A CA 1
ATOM 718 C C . THR A 1 91 ? 12.088 5.282 -5.454 1.00 83.19 91 THR A C 1
ATOM 720 O O . THR A 1 91 ? 11.741 6.451 -5.544 1.00 83.19 91 THR A O 1
ATOM 723 N N . THR A 1 92 ? 12.494 4.559 -6.494 1.00 88.56 92 THR A N 1
ATOM 724 C CA . THR A 1 92 ? 12.628 5.094 -7.852 1.00 88.56 92 THR A CA 1
ATOM 725 C C . THR A 1 92 ? 11.372 4.769 -8.644 1.00 88.56 92 THR A C 1
ATOM 727 O O . THR A 1 92 ? 10.888 3.630 -8.593 1.00 88.56 92 THR A O 1
ATOM 730 N N . SER A 1 93 ? 10.840 5.760 -9.357 1.00 90.88 93 SER A N 1
ATOM 731 C CA . SER A 1 93 ? 9.590 5.654 -10.110 1.00 90.88 93 SER A CA 1
ATOM 732 C C . SER A 1 93 ? 9.649 4.554 -11.168 1.00 90.88 93 SER A C 1
ATOM 734 O O . SER A 1 93 ? 10.671 4.388 -11.831 1.00 90.88 93 SER A O 1
ATOM 736 N N . LEU A 1 94 ? 8.542 3.848 -11.416 1.00 90.88 94 LEU A N 1
ATOM 737 C CA . LEU A 1 94 ? 8.413 2.944 -12.570 1.00 90.88 94 LEU A CA 1
ATOM 738 C C . LEU A 1 94 ? 8.701 3.661 -13.894 1.00 90.88 94 LEU A C 1
ATOM 740 O O . LEU A 1 94 ? 9.264 3.068 -14.810 1.00 90.88 94 LEU A O 1
ATOM 744 N N . ARG A 1 95 ? 8.363 4.951 -13.981 1.00 89.69 95 ARG A N 1
ATOM 745 C CA . ARG A 1 95 ? 8.613 5.787 -15.166 1.00 89.69 95 ARG A CA 1
ATOM 746 C C . ARG A 1 95 ? 10.094 6.032 -15.426 1.00 89.69 95 ARG A C 1
ATOM 748 O O . ARG A 1 95 ? 10.481 6.300 -16.555 1.00 89.69 95 ARG A O 1
ATOM 755 N N . GLU A 1 96 ? 10.905 5.904 -14.387 1.00 89.00 96 GLU A N 1
ATOM 756 C CA . GLU A 1 96 ? 12.355 6.077 -14.417 1.00 89.00 96 GLU A CA 1
ATOM 757 C C . GLU A 1 96 ? 13.080 4.719 -14.415 1.00 89.00 96 GLU A C 1
ATOM 759 O O . GLU A 1 96 ? 14.286 4.649 -14.195 1.00 89.00 96 GLU A O 1
ATOM 764 N N . GLY A 1 97 ? 12.352 3.619 -14.654 1.00 85.50 97 GLY A N 1
ATOM 765 C CA . GLY A 1 97 ? 12.897 2.259 -14.642 1.00 85.50 97 GLY A CA 1
ATOM 766 C C . GLY A 1 97 ? 13.054 1.648 -13.245 1.00 85.50 97 GLY A C 1
ATOM 767 O O . GLY A 1 97 ? 13.694 0.608 -13.099 1.00 85.50 97 GLY A O 1
ATOM 768 N N . GLY A 1 98 ? 12.486 2.278 -12.216 1.00 87.00 98 GLY A N 1
ATOM 769 C CA . GLY A 1 98 ? 12.451 1.775 -10.848 1.00 87.00 98 GLY A CA 1
ATOM 770 C C . GLY A 1 98 ? 11.281 0.826 -10.576 1.00 87.00 98 GLY A C 1
ATOM 771 O O . GLY A 1 98 ? 10.846 0.067 -11.438 1.00 87.00 98 GLY A O 1
ATOM 772 N N . THR A 1 99 ? 10.768 0.831 -9.344 1.00 87.62 99 THR A N 1
ATOM 773 C CA . THR A 1 99 ? 9.672 -0.067 -8.919 1.00 87.62 99 THR A CA 1
ATOM 774 C C . THR A 1 99 ? 8.562 0.627 -8.132 1.00 87.62 99 THR A C 1
ATOM 776 O O . THR A 1 99 ? 7.641 -0.048 -7.673 1.00 87.62 99 THR A O 1
ATOM 779 N N . LEU A 1 100 ? 8.659 1.940 -7.925 1.00 91.12 100 LEU A N 1
ATOM 780 C CA . LEU A 1 100 ? 7.648 2.736 -7.239 1.00 91.12 100 LEU A CA 1
ATOM 781 C C . LEU A 1 100 ? 6.500 3.066 -8.199 1.00 91.12 100 LEU A C 1
ATOM 783 O O . LEU A 1 100 ? 6.716 3.610 -9.280 1.00 91.12 100 LEU A O 1
ATOM 787 N N . ILE A 1 101 ? 5.276 2.754 -7.784 1.00 93.88 101 ILE A N 1
ATOM 788 C CA . ILE A 1 101 ? 4.069 3.278 -8.423 1.00 93.88 101 ILE A CA 1
ATOM 789 C C . ILE A 1 101 ? 3.793 4.646 -7.796 1.00 93.88 101 ILE A C 1
ATOM 791 O O . ILE A 1 101 ? 3.560 4.724 -6.590 1.00 93.88 101 ILE A O 1
ATOM 795 N N . GLU A 1 102 ? 3.826 5.706 -8.601 1.00 94.81 102 GLU A N 1
ATOM 796 C CA . GLU A 1 102 ? 3.450 7.047 -8.143 1.00 94.81 102 GLU A CA 1
ATOM 797 C C . GLU A 1 102 ? 1.948 7.138 -7.872 1.00 94.81 102 GLU A C 1
ATOM 799 O O . GLU A 1 102 ? 1.146 6.392 -8.442 1.00 94.81 102 GLU A O 1
ATOM 804 N N . TYR A 1 103 ? 1.536 8.107 -7.056 1.00 95.50 103 TYR A N 1
ATOM 805 C CA . TYR A 1 103 ? 0.116 8.305 -6.764 1.00 95.50 103 TYR A CA 1
ATOM 806 C C . TYR A 1 103 ? -0.713 8.604 -8.014 1.00 95.50 103 TYR A C 1
ATOM 808 O O . TYR A 1 103 ? -1.855 8.167 -8.093 1.00 95.50 103 TYR A O 1
ATOM 816 N N . GLU A 1 104 ? -0.173 9.333 -8.991 1.00 96.31 104 GLU A N 1
ATOM 817 C CA . GLU A 1 104 ? -0.849 9.633 -10.259 1.00 96.31 104 GLU A CA 1
ATOM 818 C C . GLU A 1 104 ? -1.032 8.393 -11.145 1.00 96.31 104 GLU A C 1
ATOM 820 O O . GLU A 1 104 ? -1.839 8.395 -12.079 1.00 96.31 104 GLU A O 1
ATOM 825 N N . ASP A 1 105 ? -0.276 7.336 -10.858 1.00 95.88 105 ASP A N 1
ATOM 826 C CA . ASP A 1 105 ? -0.203 6.114 -11.643 1.00 95.88 105 ASP A CA 1
ATOM 827 C C . ASP A 1 105 ? -0.925 4.934 -10.990 1.00 95.88 105 ASP A C 1
ATOM 829 O O . ASP A 1 105 ? -1.331 4.018 -11.706 1.00 95.88 105 ASP A O 1
ATOM 833 N N . GLU A 1 106 ? -1.142 4.970 -9.673 1.00 95.38 106 GLU A N 1
ATOM 834 C CA . GLU A 1 106 ? -1.860 3.927 -8.938 1.00 95.38 106 GLU A CA 1
ATOM 835 C C . GLU A 1 106 ? -3.266 3.669 -9.503 1.00 95.38 106 GLU A C 1
ATOM 837 O O . GLU A 1 106 ? -3.877 4.512 -10.167 1.00 95.38 106 GLU A O 1
ATOM 842 N N . ASP A 1 107 ? -3.810 2.490 -9.211 1.00 96.56 107 ASP A N 1
ATOM 843 C CA . ASP A 1 107 ? -5.205 2.202 -9.517 1.00 96.56 107 ASP A CA 1
ATOM 844 C C . ASP A 1 107 ? -6.142 3.109 -8.690 1.00 96.56 107 ASP A C 1
ATOM 846 O O . ASP A 1 107 ? -6.056 3.084 -7.456 1.00 96.56 107 ASP A O 1
ATOM 850 N N . PRO A 1 108 ? -7.066 3.875 -9.307 1.00 96.69 108 PRO A N 1
ATOM 851 C CA . PRO A 1 108 ? -7.996 4.733 -8.573 1.00 96.69 108 PRO A CA 1
ATOM 852 C C . PRO A 1 108 ? -8.830 4.014 -7.509 1.00 96.69 108 PRO A C 1
ATOM 854 O O . PRO A 1 108 ? -9.226 4.632 -6.515 1.00 96.69 108 PRO A O 1
ATOM 857 N N . GLU A 1 109 ? -9.062 2.709 -7.674 1.00 97.44 109 GLU A N 1
ATOM 858 C CA . GLU A 1 109 ? -9.771 1.888 -6.694 1.00 97.44 109 GLU A CA 1
ATOM 859 C C . GLU A 1 109 ? -9.044 1.842 -5.338 1.00 97.44 109 GLU A C 1
ATOM 861 O O . GLU A 1 109 ? -9.688 1.845 -4.285 1.00 97.44 109 GLU A O 1
ATOM 866 N N . ILE A 1 110 ? -7.705 1.889 -5.334 1.00 97.56 110 ILE A N 1
ATOM 867 C CA . ILE A 1 110 ? -6.891 1.880 -4.110 1.00 97.56 110 ILE A CA 1
ATOM 868 C C . ILE A 1 110 ? -7.201 3.116 -3.261 1.00 97.56 110 ILE A C 1
ATOM 870 O O . ILE A 1 110 ? -7.567 2.979 -2.089 1.00 97.56 110 ILE A O 1
ATOM 874 N N . ARG A 1 111 ? -7.117 4.321 -3.849 1.00 97.69 111 ARG A N 1
ATOM 875 C CA . ARG A 1 111 ? -7.449 5.569 -3.143 1.00 97.69 111 ARG A CA 1
ATOM 876 C C . ARG A 1 111 ? -8.918 5.593 -2.736 1.00 97.69 111 ARG A C 1
ATOM 878 O O . ARG A 1 111 ? -9.212 5.967 -1.602 1.00 97.69 111 ARG A O 1
ATOM 885 N N . ARG A 1 112 ? -9.841 5.174 -3.611 1.00 97.94 112 ARG A N 1
ATOM 886 C CA . ARG A 1 112 ? -11.284 5.150 -3.313 1.00 97.94 112 ARG A CA 1
ATOM 887 C C . ARG A 1 112 ? -11.577 4.337 -2.048 1.00 97.94 112 ARG A C 1
ATOM 889 O O . ARG A 1 112 ? -12.171 4.864 -1.108 1.00 97.94 112 ARG A O 1
ATOM 896 N N . VAL A 1 113 ? -11.103 3.091 -1.993 1.00 98.12 113 VAL A N 1
ATOM 897 C CA . VAL A 1 113 ? -11.311 2.203 -0.838 1.00 98.12 113 VAL A CA 1
ATOM 898 C C . VAL A 1 113 ? -10.578 2.720 0.400 1.00 98.12 113 VAL A C 1
ATOM 900 O O . VAL A 1 113 ? -11.104 2.632 1.509 1.00 98.12 113 VAL A O 1
ATOM 903 N N . PHE A 1 114 ? -9.387 3.303 0.249 1.00 98.38 114 PHE A N 1
ATOM 904 C CA . PHE A 1 114 ? -8.676 3.902 1.377 1.00 98.38 114 PHE A CA 1
ATOM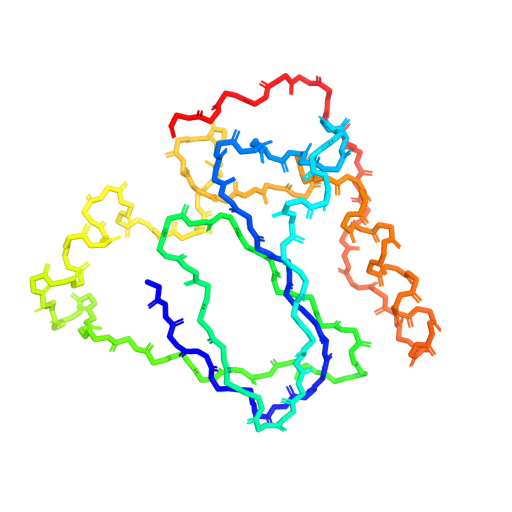 905 C C . PHE A 1 114 ? -9.455 5.041 2.028 1.00 98.38 114 PHE A C 1
ATOM 907 O O . PHE A 1 114 ? -9.607 5.052 3.249 1.00 98.38 114 PHE A O 1
ATOM 914 N N . LEU A 1 115 ? -10.002 5.954 1.226 1.00 98.25 115 LEU A N 1
ATOM 915 C CA . LEU A 1 115 ? -10.819 7.058 1.724 1.00 98.25 115 LEU A CA 1
ATOM 916 C C . LEU A 1 115 ? -12.090 6.557 2.424 1.00 98.25 115 LEU A C 1
ATOM 918 O O . LEU A 1 115 ? -12.479 7.112 3.453 1.00 98.25 115 LEU A O 1
ATOM 922 N N . GLU A 1 116 ? -12.710 5.484 1.926 1.00 98.44 116 GLU A N 1
ATOM 923 C CA . GLU A 1 116 ? -13.845 4.840 2.598 1.00 98.44 116 GLU A CA 1
ATOM 924 C C . GLU A 1 116 ? -13.457 4.260 3.962 1.00 98.44 116 GLU A C 1
ATOM 926 O O . GLU A 1 116 ? -14.173 4.469 4.943 1.00 98.44 116 GLU A O 1
ATOM 931 N N . GLU A 1 117 ? -12.318 3.574 4.058 1.00 98.25 117 GLU A N 1
ATOM 932 C CA . GLU A 1 117 ? -11.819 3.027 5.323 1.00 98.25 117 GLU A CA 1
ATOM 933 C C . GLU A 1 117 ? -11.416 4.131 6.310 1.00 98.25 117 GLU A C 1
ATOM 935 O O . GLU A 1 117 ? -11.757 4.057 7.491 1.00 98.25 117 GLU A O 1
ATOM 940 N N . CYS A 1 118 ? -10.769 5.201 5.845 1.00 98.25 118 CYS A N 1
ATOM 941 C CA . CYS A 1 118 ? -10.496 6.394 6.648 1.00 98.25 118 CYS A CA 1
ATOM 942 C C . CYS A 1 118 ? -11.792 7.004 7.199 1.00 98.25 118 CYS A C 1
ATOM 944 O O . CYS A 1 118 ? -11.901 7.237 8.404 1.00 98.25 118 CYS A O 1
ATOM 946 N N . LYS A 1 119 ? -12.819 7.172 6.354 1.00 98.19 119 LYS A N 1
ATOM 947 C CA . LYS A 1 119 ? -14.130 7.695 6.767 1.00 98.19 119 LYS A CA 1
ATOM 948 C C . LYS A 1 119 ? -14.796 6.806 7.820 1.00 98.19 119 LYS A C 1
ATOM 950 O O . LYS A 1 119 ? -15.281 7.328 8.823 1.00 98.19 119 LYS A O 1
ATOM 955 N N . LYS A 1 120 ? -14.794 5.480 7.632 1.00 98.00 120 LYS A N 1
ATOM 956 C CA . LYS A 1 120 ? -15.332 4.515 8.613 1.00 98.00 120 LYS A CA 1
ATOM 957 C C . LYS A 1 120 ? -14.624 4.624 9.964 1.00 98.00 120 LYS A C 1
ATOM 959 O O . LYS A 1 120 ? -15.277 4.597 11.003 1.00 98.00 120 LYS A O 1
ATOM 964 N N . ASN A 1 121 ? -13.305 4.801 9.941 1.00 97.62 121 ASN A N 1
ATOM 965 C CA . ASN A 1 121 ? -12.473 4.924 11.137 1.00 97.62 121 ASN A CA 1
ATOM 966 C C . ASN A 1 121 ? -12.427 6.345 11.721 1.00 97.62 121 ASN A C 1
ATOM 968 O O . ASN A 1 121 ? -11.814 6.543 12.767 1.00 97.62 121 ASN A O 1
ATOM 972 N N . ARG A 1 122 ? -13.086 7.323 11.082 1.00 97.75 122 ARG A N 1
ATOM 973 C CA . ARG A 1 122 ? -13.057 8.750 11.455 1.00 97.75 122 ARG A CA 1
ATOM 974 C C . ARG A 1 122 ? -11.634 9.320 11.480 1.00 97.75 122 ARG A C 1
ATOM 976 O O . ARG A 1 122 ? -11.281 10.105 12.355 1.00 97.75 122 ARG A O 1
ATOM 983 N N . VAL A 1 123 ? -10.827 8.906 10.509 1.00 96.94 123 VAL A N 1
ATOM 984 C CA . VAL A 1 123 ? -9.447 9.351 10.312 1.00 96.94 123 VAL A CA 1
ATOM 985 C C . VAL A 1 123 ? -9.386 10.199 9.053 1.00 96.94 123 VAL A C 1
ATOM 987 O O . VAL A 1 123 ? -9.972 9.850 8.029 1.00 96.94 123 VAL A O 1
ATOM 990 N N . GLU A 1 124 ? -8.666 11.311 9.117 1.00 96.12 124 GLU A N 1
ATOM 991 C CA . GLU A 1 124 ? -8.378 12.123 7.941 1.00 96.12 124 GLU A CA 1
ATOM 992 C C . GLU A 1 124 ? -7.269 11.472 7.102 1.00 96.12 124 GLU A C 1
ATOM 994 O O . GLU A 1 124 ? -6.212 11.098 7.619 1.00 96.12 124 GLU A O 1
ATOM 999 N N . SER A 1 125 ? -7.504 11.339 5.796 1.00 95.69 125 SER A N 1
ATOM 1000 C CA . SER A 1 125 ? -6.471 10.876 4.871 1.00 95.69 125 SER A CA 1
ATOM 1001 C C . SER A 1 125 ? -5.428 11.966 4.653 1.00 95.69 125 SER A C 1
ATOM 1003 O O . SER A 1 125 ? -5.765 13.115 4.389 1.00 95.69 125 SER A O 1
ATOM 1005 N N . ARG A 1 126 ? -4.151 11.580 4.703 1.00 94.56 126 ARG A N 1
ATOM 1006 C CA . ARG A 1 126 ? -3.010 12.458 4.395 1.00 94.56 126 ARG A CA 1
ATOM 1007 C C . ARG A 1 126 ? -2.441 12.227 2.997 1.00 94.56 126 ARG A C 1
ATOM 1009 O O . ARG A 1 126 ? -1.341 12.689 2.705 1.00 94.56 126 ARG A O 1
ATOM 1016 N N . MET A 1 127 ? -3.136 11.461 2.154 1.00 94.44 127 MET A N 1
ATOM 1017 C CA . MET A 1 127 ? -2.723 11.321 0.760 1.00 94.44 127 MET A CA 1
ATOM 1018 C C . MET A 1 127 ? -2.822 12.684 0.068 1.00 94.44 127 MET A C 1
ATOM 1020 O O . MET A 1 127 ? -3.816 13.386 0.272 1.00 94.44 127 MET A O 1
ATOM 1024 N N . PRO A 1 128 ? -1.842 13.057 -0.768 1.00 95.44 128 PRO A N 1
ATOM 1025 C CA . PRO A 1 128 ? -1.921 14.305 -1.505 1.00 95.44 128 PRO A CA 1
ATOM 1026 C C . PRO A 1 128 ? -3.087 14.264 -2.507 1.00 95.44 128 PRO A C 1
ATOM 1028 O O . PRO A 1 128 ? -3.435 13.180 -3.006 1.00 95.44 128 PRO A O 1
ATOM 1031 N N . PRO A 1 129 ? -3.685 15.429 -2.821 1.00 95.00 129 PRO A N 1
ATOM 1032 C CA . PRO A 1 129 ? -4.540 15.552 -3.988 1.00 95.00 129 PRO A CA 1
ATOM 1033 C C . PRO A 1 129 ? -3.702 15.306 -5.242 1.00 95.00 129 PRO A C 1
ATOM 1035 O O . PRO A 1 129 ? -2.540 15.702 -5.308 1.00 95.00 129 PRO A O 1
ATOM 1038 N N . ILE A 1 130 ? -4.297 14.660 -6.236 1.00 96.44 130 ILE A N 1
ATOM 1039 C CA . ILE A 1 130 ? -3.628 14.347 -7.497 1.00 96.44 130 ILE A CA 1
ATOM 1040 C C . ILE A 1 130 ? -4.609 14.407 -8.663 1.00 96.44 130 ILE A C 1
ATOM 1042 O O . ILE A 1 130 ? -5.828 14.359 -8.478 1.00 96.44 130 ILE A O 1
ATOM 1046 N N . THR A 1 131 ? -4.045 14.389 -9.862 1.00 96.81 131 THR A N 1
ATOM 1047 C CA . THR A 1 131 ? -4.756 14.079 -11.097 1.00 96.81 131 THR A CA 1
ATOM 1048 C C . THR A 1 131 ? -4.155 12.805 -11.673 1.00 96.81 131 THR A C 1
ATOM 1050 O O . THR A 1 131 ? -2.945 12.736 -11.881 1.00 96.81 131 THR A O 1
ATOM 1053 N N . TYR A 1 132 ? -4.986 11.792 -11.917 1.00 95.75 132 TYR A N 1
ATOM 1054 C CA . TYR A 1 132 ? -4.520 10.532 -12.492 1.00 95.75 132 TYR A CA 1
ATOM 1055 C C . TYR A 1 132 ? -3.990 10.742 -13.910 1.00 95.75 132 TYR A C 1
ATOM 1057 O O . TYR A 1 132 ? -4.638 11.384 -14.740 1.00 95.75 132 TYR A O 1
ATOM 1065 N N . ARG A 1 133 ? -2.829 10.150 -14.193 1.00 93.69 133 ARG A N 1
ATOM 1066 C CA . ARG A 1 133 ? -2.258 10.098 -15.540 1.00 93.69 133 ARG A CA 1
ATOM 1067 C C . ARG A 1 133 ? -3.054 9.133 -16.419 1.00 93.69 133 ARG A C 1
ATOM 1069 O O . ARG A 1 133 ? -3.598 8.134 -15.933 1.00 93.69 133 ARG A O 1
ATOM 1076 N N . SER A 1 134 ? -3.135 9.447 -17.707 1.00 87.50 134 SER A N 1
ATOM 1077 C CA . SER A 1 134 ? -3.823 8.639 -18.723 1.00 87.50 134 SER A CA 1
ATOM 1078 C C . SER A 1 134 ? -2.863 7.950 -19.689 1.00 87.50 134 SER A C 1
ATOM 1080 O O . SER A 1 134 ? -3.272 7.029 -20.394 1.00 87.50 134 SER A O 1
ATOM 1082 N N . ASP A 1 135 ? -1.602 8.376 -19.733 1.00 87.50 135 ASP A N 1
ATOM 1083 C CA . ASP A 1 135 ? -0.590 7.759 -20.572 1.00 87.50 135 ASP A CA 1
ATOM 1084 C C . ASP A 1 135 ? -0.193 6.371 -20.028 1.00 87.50 135 ASP A C 1
ATOM 1086 O O . ASP A 1 135 ? -0.109 6.170 -18.810 1.00 87.50 135 ASP A O 1
ATOM 1090 N N . PRO A 1 136 ? 0.010 5.384 -20.917 1.00 76.44 136 PRO A N 1
ATOM 1091 C CA . PRO A 1 136 ? 0.251 4.009 -20.513 1.00 76.44 136 PRO A CA 1
ATOM 1092 C C . PRO A 1 136 ? 1.623 3.847 -19.854 1.00 76.44 136 PRO A C 1
ATOM 1094 O O . PRO A 1 136 ? 2.645 4.301 -20.366 1.00 76.44 136 PRO A O 1
ATOM 1097 N N . LEU A 1 137 ? 1.645 3.109 -18.746 1.00 81.69 137 LEU A N 1
ATOM 1098 C CA . LEU A 1 137 ? 2.864 2.633 -18.105 1.00 81.69 137 LEU A CA 1
ATOM 1099 C C . LEU A 1 137 ? 3.241 1.261 -18.655 1.00 81.69 137 LEU A C 1
ATOM 1101 O O . LEU A 1 137 ? 2.500 0.293 -18.478 1.00 81.69 137 LEU A O 1
ATOM 1105 N N . ILE A 1 138 ? 4.410 1.172 -19.287 1.00 68.31 138 ILE A N 1
ATOM 1106 C CA . ILE A 1 138 ? 4.999 -0.113 -19.665 1.00 68.31 138 ILE A CA 1
ATOM 1107 C C . ILE A 1 138 ? 5.801 -0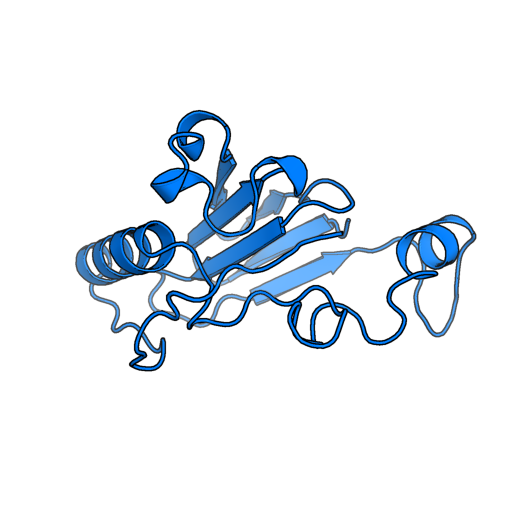.616 -18.467 1.00 68.31 138 ILE A C 1
ATOM 1109 O O . ILE A 1 138 ? 6.823 -0.037 -18.106 1.00 68.31 138 ILE A O 1
ATOM 1113 N N . VAL A 1 139 ? 5.308 -1.678 -17.834 1.00 68.25 139 VAL A N 1
ATOM 1114 C CA . VAL A 1 139 ? 6.036 -2.397 -16.785 1.00 68.25 139 VAL A CA 1
ATOM 1115 C C . VAL A 1 139 ? 6.774 -3.550 -17.456 1.00 68.25 139 VAL A C 1
ATOM 1117 O O . VAL A 1 139 ? 6.128 -4.400 -18.068 1.00 68.25 139 VAL A O 1
ATOM 1120 N N . TYR A 1 140 ? 8.104 -3.541 -17.367 1.00 57.16 140 TYR A N 1
ATOM 1121 C CA . TYR A 1 140 ? 8.973 -4.626 -17.831 1.00 57.16 140 TYR A CA 1
ATOM 1122 C C . TYR A 1 140 ? 9.202 -5.675 -16.736 1.00 57.16 140 TYR A C 1
ATOM 1124 O O . TYR A 1 140 ? 9.206 -5.304 -15.533 1.00 57.16 140 TYR A O 1
#

=== Feature glossary ===
Reading guide. The protein is described through the following features:

Foldseek 3Di. A 3Di character summarizes, for each residue, the relative orientation of the Cα frame of its nearest spatial neighbor. Because it encodes fold topology rather than chemistry, 3Di alignments detect remote structural similarity that sequence alignment misses.

Contact-map, Ramachandran, and PAE plots. Plot images: a contact map (which residues are close in 3D, as an N×N binary image), a Ramachandran scatter (backbone torsion angles, revealing secondary-structure composition at a glance), and — for AlphaFold structures — a PAE heatmap (pairwise prediction confidence).

Radius of gyration, Cα contacts, bounding box. Radius of gyration (Rg) is the root-mean-square distance of Cα atoms from their centroid — a single number for overall size and compactness. A globular domain of N residues has Rg ≈ 2.2·N^0.38 Å; an extended or disordered chain has a much larger Rg. The Cα contact count is the number of residue pairs whose Cα atoms are within 8 Å and are more than four positions apart in sequence — a standard proxy for tertiary packing density. The bounding box is the smallest axis-aligned box enclosing all Cα atoms.

Secondary structure (8-state, DSSP). Eight-state secondary structure (DSSP): H is the canonical α-helix, G the tighter 3₁₀-helix, I the wider π-helix; E/B are β-structure, T and S are turns and bends, and '-' is everything else. DSSP derives these from the pattern of main-chain N–H···O=C hydrogen bonds, not from the sequence.

B-factor. B-factor (Debye–Waller factor) reflects atomic displacement in the crystal lattice. It is an experimental observable (units Å²), not a prediction; low values mean the atom is pinned down, high values mean it moves or is heterogeneous across the crystal.

pLDDT. pLDDT is the predicted lDDT-Cα score: AlphaFold's confidence that the local environment of each residue (all inter-atomic distances within 15 Å) is correctly placed. It is a per-residue number between 0 and 100, with higher meaning more reliable.

Nearest PDB structures. Nearest PDB neighbors are the top structural matches found by Foldseek when searching this structure against the entire Protein Data Bank. Each hit reports a TM-score (0 to 1; >0.5 almost always implies the same fold) and an E-value. These are *structural* homologs — they may share no detectable sequence similarity.

Solvent-accessible surface area. Accessible surface area quantifies burial. A residue with SASA near zero is packed into the hydrophobic core; one with SASA >100 Å² sits on the surface. Computed here via the Shrake–Rupley numerical algorithm with a 1.4 Å probe.

Rendered structure images. Structure images are PyMOL renders from six orthogonal camera directions. Cartoon representation draws helices as coils and strands as arrows; sticks shows the backbone as bonds; surface shows the solvent-excluded envelope. Rainbow coloring maps sequence position to hue (blue→red, N→C); chain coloring assigns a distinct color per polypeptide.

Backbone torsions (φ/ψ). φ (phi) and ψ (psi) are the two rotatable backbone dihedrals per residue: φ is the C(i-1)–N–Cα–C torsion, ψ is the N–Cα–C–N(i+1) torsion, both in degrees on (−180°, 180°]. α-helical residues cluster near (−60°, −45°); β-strand residues near (−120°, +130°). A Ramachandran plot is simply a scatter of (φ, ψ) for every residue.

Predicted aligned error. Predicted Aligned Error (PAE) is an AlphaFold confidence matrix: entry (i, j) is the expected error in the position of residue j, in ångströms, when the prediction is superimposed on the true structure at residue i. Low PAE within a block of residues means that block is internally rigid and well-predicted; high PAE between two blocks means their relative placement is uncertain even if each block individually is confident.

mmCIF coordinates. Structure coordinates are given as an mmCIF _atom_site loop: one row per atom with element, residue name, chain id, sequence number, and x/y/z position in Å. Only the four main-chain atoms per residue are included here; side chains are omitted to keep the record compact.

InterPro / GO / CATH / organism. Database cross-references. InterPro integrates a dozen domain/family signature databases into unified entries with residue-range hits. GO terms attach function/process/location labels with evidence codes. CATH codes position the fold in a four-level structural taxonomy. Organism is the NCBI-taxonomy species name.

Secondary structure (3-state, P-SEA). SS3 is a coarse helix/strand/coil call (letters a/b/c) made by the P-SEA algorithm from inter-Cα distances and dihedrals. It is less detailed than DSSP but needs only Cα positions.

Sequence. Sequence gives the chain of amino acids in standard one-letter code (A=alanine, C=cysteine, …, Y=tyrosine), read N→C. It is the only feature that is directly encoded by the gene; all structural features are derived from the folded form of this sequence.